Protein AF-A0A376F8P7-F1 (afdb_monomer_lite)

pLDDT: mean 80.36, std 19.81, range [36.88, 97.56]

Sequence (93 aa):
MPHWDDDGFQQINCPAFEVNGFAGRQVEGFLDVAHFAWIHTDTFADPSNQLVPAYQPQETPFGFVADYWSTVEQLSRQFTRAGAGRVPVAAPF

Foldseek 3Di:
DPPCPPPVDDDDDDDDDDDPDDPVVVVVVVPDPLCCLPPVCQAFAPVVPRDFDDWDWDDDPVGTDIDGDDPGDGHDRPPPCPDDDDDDDDDDD

Radius of gyration: 18.85 Å; chains: 1; bounding box: 45×37×40 Å

Secondary structure (DSSP, 8-state):
-TTTT-TTS----PPP---SS-HHHHHHHHH--TTHHHH-TTTT--TT---------EEETTEEE-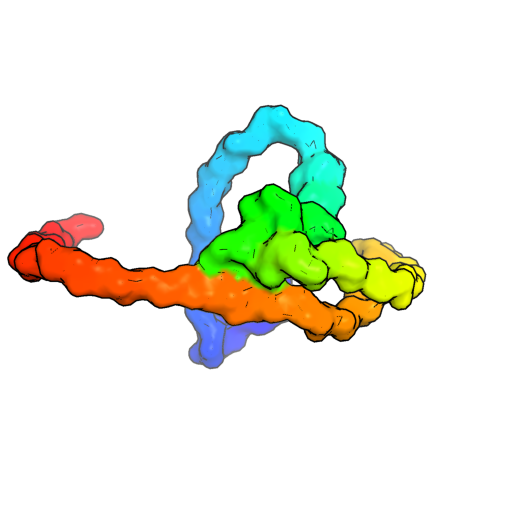-----S---------------------

Organism: Enterobacter asburiae (NCBI:txid61645)

Structure (mmCIF, N/CA/C/O backbone):
data_AF-A0A376F8P7-F1
#
_entry.id   AF-A0A376F8P7-F1
#
loop_
_atom_site.group_PDB
_atom_site.id
_atom_site.type_symbol
_atom_site.label_atom_id
_atom_site.label_alt_id
_atom_site.label_comp_id
_atom_site.label_asym_id
_atom_site.label_entity_id
_atom_site.label_seq_id
_atom_site.pdbx_PDB_ins_code
_atom_site.Cartn_x
_atom_site.Cartn_y
_atom_site.Cartn_z
_atom_site.occupancy
_atom_site.B_iso_or_equiv
_atom_site.auth_seq_id
_atom_site.auth_comp_id
_atom_site.auth_asym_id
_atom_site.auth_atom_id
_atom_site.pdbx_PDB_model_num
ATOM 1 N N . MET A 1 1 ? 7.413 -9.066 -13.748 1.00 78.06 1 MET A N 1
ATOM 2 C CA . MET A 1 1 ? 6.922 -9.398 -12.396 1.00 78.06 1 MET A CA 1
ATOM 3 C C . MET A 1 1 ? 7.746 -10.559 -11.878 1.00 78.06 1 MET A C 1
ATOM 5 O O . MET A 1 1 ? 7.963 -11.476 -12.664 1.00 78.06 1 MET A O 1
ATOM 9 N N . PRO A 1 2 ? 8.248 -10.518 -10.635 1.00 86.88 2 PRO A N 1
ATOM 10 C CA . PRO A 1 2 ? 8.902 -11.679 -10.033 1.00 86.88 2 PRO A CA 1
ATOM 11 C C . PRO A 1 2 ? 7.996 -12.917 -10.108 1.00 86.88 2 PRO A C 1
ATOM 13 O O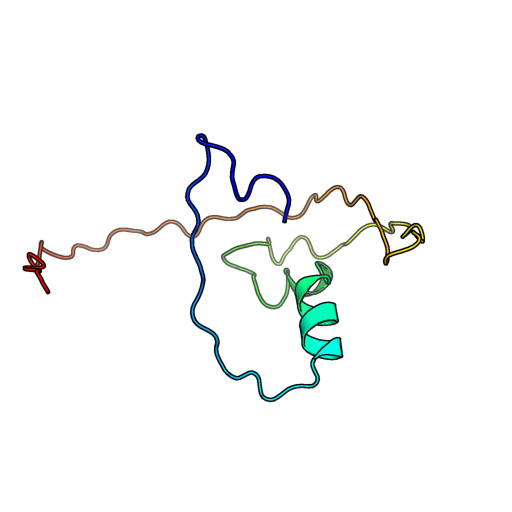 . PRO A 1 2 ? 6.779 -12.777 -9.995 1.00 86.88 2 PRO A O 1
ATOM 16 N N . HIS A 1 3 ? 8.586 -14.097 -10.307 1.00 93.06 3 HIS A N 1
ATOM 17 C CA . HIS A 1 3 ? 7.911 -15.406 -10.288 1.00 93.06 3 HIS A CA 1
ATOM 18 C C . HIS A 1 3 ? 6.826 -15.656 -11.344 1.00 93.06 3 HIS A C 1
ATOM 20 O O . HIS A 1 3 ? 6.095 -16.637 -11.243 1.00 93.06 3 HIS A O 1
ATOM 26 N N . TRP A 1 4 ? 6.697 -14.799 -12.363 1.00 93.69 4 TRP A N 1
ATOM 27 C CA . TRP A 1 4 ? 5.650 -14.959 -13.378 1.00 93.69 4 TRP A CA 1
ATOM 28 C C . TRP A 1 4 ? 5.762 -16.290 -14.135 1.00 93.69 4 TRP A C 1
ATOM 30 O O . TRP A 1 4 ? 4.757 -16.972 -14.303 1.00 93.69 4 TRP A O 1
ATOM 40 N N . ASP A 1 5 ? 6.971 -16.677 -14.541 1.00 95.19 5 ASP A N 1
ATOM 41 C CA . ASP A 1 5 ? 7.235 -17.873 -15.355 1.00 95.19 5 ASP A CA 1
ATOM 42 C C . ASP A 1 5 ? 7.679 -19.097 -14.527 1.00 95.19 5 ASP A C 1
ATOM 44 O O . ASP A 1 5 ? 8.141 -20.088 -15.087 1.00 95.19 5 ASP A O 1
ATOM 48 N N . ASP A 1 6 ? 7.563 -19.038 -13.197 1.00 96.38 6 ASP A N 1
ATOM 49 C CA . ASP A 1 6 ? 8.024 -20.103 -12.304 1.00 96.38 6 ASP A CA 1
ATOM 50 C C . ASP A 1 6 ? 6.942 -21.191 -12.145 1.00 96.38 6 ASP A C 1
ATOM 52 O O . ASP A 1 6 ? 5.817 -20.903 -11.734 1.00 96.38 6 ASP A O 1
ATOM 56 N N . ASP A 1 7 ? 7.301 -22.465 -12.355 1.00 93.00 7 ASP A N 1
ATOM 57 C CA . ASP A 1 7 ? 6.387 -23.631 -12.327 1.00 93.00 7 ASP A CA 1
ATOM 58 C C . ASP A 1 7 ? 5.611 -23.834 -10.999 1.00 93.00 7 ASP A C 1
ATOM 60 O O . ASP A 1 7 ? 4.666 -24.621 -10.932 1.00 93.00 7 ASP A O 1
ATOM 64 N N . GLY A 1 8 ? 6.000 -23.142 -9.922 1.00 95.19 8 GLY A N 1
ATOM 65 C CA . GLY A 1 8 ? 5.332 -23.177 -8.615 1.00 95.19 8 GLY A CA 1
ATOM 66 C C . GLY A 1 8 ? 4.179 -22.180 -8.447 1.00 95.19 8 GLY A C 1
ATOM 67 O O . GLY A 1 8 ? 3.544 -22.174 -7.390 1.00 95.19 8 GLY A O 1
ATOM 68 N N . PHE A 1 9 ? 3.909 -21.333 -9.444 1.00 95.62 9 PHE A N 1
ATOM 69 C CA . PHE A 1 9 ? 2.942 -20.240 -9.351 1.00 95.62 9 PHE A CA 1
ATOM 70 C C . PHE A 1 9 ? 1.874 -20.331 -10.442 1.00 95.62 9 PHE A C 1
ATOM 72 O O . PHE A 1 9 ? 2.138 -20.682 -11.589 1.00 95.62 9 PHE A O 1
ATOM 79 N N . GLN A 1 10 ? 0.636 -19.976 -10.088 1.00 95.06 10 GLN A N 1
ATOM 80 C CA . GLN A 1 10 ? -0.446 -19.837 -11.059 1.00 95.06 10 GLN A CA 1
ATOM 81 C C . GLN A 1 10 ? -0.519 -18.391 -11.555 1.00 95.06 10 GLN A C 1
ATOM 83 O O . GLN A 1 10 ? -0.749 -17.469 -10.773 1.00 95.06 10 GLN A O 1
ATOM 88 N N . GLN A 1 11 ? -0.405 -18.198 -12.868 1.00 94.50 11 GLN A N 1
ATOM 89 C CA . GLN A 1 11 ? -0.649 -16.904 -13.501 1.00 94.50 11 GLN A CA 1
ATOM 90 C C . GLN A 1 11 ? -2.155 -16.613 -13.537 1.00 94.50 11 GLN A C 1
ATOM 92 O O . GLN A 1 11 ? -2.935 -17.362 -14.129 1.00 94.50 11 GLN A O 1
ATOM 97 N N . ILE A 1 12 ? -2.571 -15.510 -12.915 1.00 93.19 12 ILE A N 1
ATOM 98 C CA . ILE A 1 12 ? -3.953 -15.021 -12.960 1.00 93.19 12 ILE A CA 1
ATOM 99 C C . ILE A 1 12 ? -3.915 -13.571 -13.423 1.00 93.19 12 ILE A C 1
ATOM 101 O O . ILE A 1 12 ? -3.394 -12.702 -12.726 1.00 93.19 12 ILE A O 1
ATOM 105 N N . ASN A 1 13 ? -4.474 -13.309 -14.603 1.00 92.88 13 ASN A N 1
ATOM 106 C CA . ASN A 1 13 ? -4.670 -11.948 -15.078 1.00 92.88 13 ASN A CA 1
ATOM 107 C C . ASN A 1 13 ? -6.058 -11.459 -14.650 1.00 92.88 13 ASN A C 1
ATOM 109 O O . ASN A 1 13 ? -7.073 -11.998 -15.097 1.00 92.88 13 ASN A O 1
ATOM 113 N N . CYS A 1 14 ? -6.104 -10.461 -13.771 1.00 93.44 14 CYS A N 1
ATOM 114 C CA . CYS A 1 14 ? -7.362 -9.856 -13.351 1.00 93.44 14 CYS A CA 1
ATOM 115 C C . CYS A 1 14 ? -7.945 -9.007 -14.493 1.00 93.44 14 CYS A C 1
ATOM 117 O O .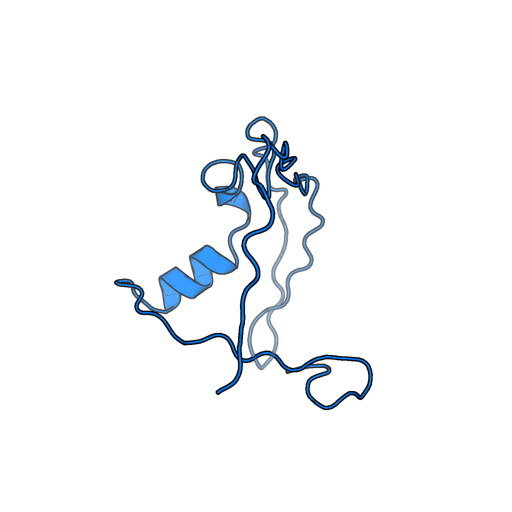 CYS A 1 14 ? -7.202 -8.255 -15.129 1.00 93.44 14 CYS A O 1
ATOM 119 N N . PRO A 1 15 ? -9.263 -9.075 -14.757 1.00 95.94 15 PRO A N 1
ATOM 120 C CA . PRO A 1 15 ? -9.883 -8.184 -15.727 1.00 95.94 15 PRO A CA 1
ATOM 121 C C . PRO A 1 15 ? -9.725 -6.726 -15.280 1.00 95.94 15 PRO A C 1
ATOM 123 O O . PRO A 1 15 ? -9.849 -6.408 -14.095 1.00 95.94 15 PRO A O 1
ATOM 126 N N . ALA A 1 16 ? -9.467 -5.839 -16.239 1.00 94.00 16 ALA A N 1
ATOM 127 C CA . ALA A 1 16 ? -9.434 -4.407 -15.978 1.00 94.00 16 ALA A CA 1
ATOM 128 C C . ALA A 1 16 ? -10.832 -3.895 -15.601 1.00 94.00 16 ALA A C 1
ATOM 130 O O . ALA A 1 16 ? -11.849 -4.397 -16.087 1.00 94.00 16 ALA A O 1
ATOM 131 N N . PHE A 1 17 ? -10.873 -2.867 -14.759 1.00 94.50 17 PHE A N 1
ATOM 132 C CA . PHE A 1 17 ? -12.090 -2.143 -14.425 1.00 94.50 17 PHE A CA 1
ATOM 133 C C . PHE A 1 17 ? -11.795 -0.648 -14.339 1.00 94.50 17 PHE A C 1
ATOM 135 O O . PHE A 1 17 ? -10.668 -0.235 -14.064 1.00 94.50 17 PHE A O 1
ATOM 142 N N . GLU A 1 18 ? -12.821 0.155 -14.594 1.00 95.69 18 GLU A N 1
ATOM 143 C CA . GLU A 1 18 ? -12.708 1.608 -14.584 1.00 95.69 18 GLU A CA 1
ATOM 144 C C . GLU A 1 18 ? -12.740 2.143 -13.153 1.00 95.69 18 GLU A C 1
ATOM 146 O O . GLU A 1 18 ? -13.636 1.827 -12.365 1.00 95.69 18 GLU A O 1
ATOM 151 N N . VAL A 1 19 ? -11.786 3.017 -12.846 1.00 94.38 19 VAL A N 1
ATOM 152 C CA . VAL A 1 19 ? -11.784 3.832 -11.635 1.00 94.38 19 VAL A CA 1
ATOM 153 C C . VAL A 1 19 ? -11.875 5.278 -12.082 1.00 94.38 19 VAL A C 1
ATOM 155 O O . VAL A 1 19 ? -10.994 5.772 -12.781 1.00 94.38 19 VAL A O 1
ATOM 158 N N . ASN A 1 20 ? -12.936 5.973 -11.672 1.00 96.44 20 ASN A N 1
ATOM 159 C CA . ASN A 1 20 ? -13.108 7.393 -11.972 1.00 96.44 20 ASN A CA 1
ATOM 160 C C . ASN A 1 20 ? -12.188 8.251 -11.083 1.00 96.44 20 ASN A C 1
ATOM 162 O O . ASN A 1 20 ? -12.639 8.967 -10.189 1.00 96.44 20 ASN A O 1
ATOM 166 N N . GLY A 1 21 ? -10.882 8.116 -11.291 1.00 93.06 21 GLY A N 1
ATOM 167 C CA . GLY A 1 21 ? -9.838 8.735 -10.496 1.00 93.06 21 GLY A CA 1
ATOM 168 C C . GLY A 1 21 ? -8.526 8.816 -11.265 1.00 93.06 21 GLY A C 1
ATOM 169 O O . GLY A 1 21 ? -8.266 8.066 -12.201 1.00 93.06 21 GLY A O 1
ATOM 170 N N . PHE A 1 22 ? -7.681 9.764 -10.870 1.00 95.56 22 PHE A N 1
ATOM 171 C CA . PHE A 1 22 ? -6.345 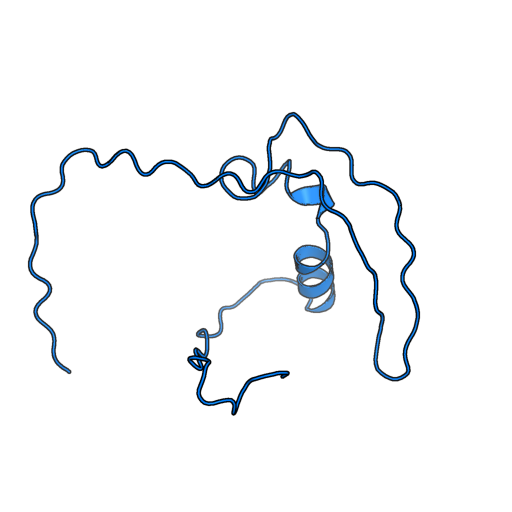9.897 -11.438 1.00 95.56 22 PHE A CA 1
ATOM 172 C C . PHE A 1 22 ? -5.485 8.674 -11.087 1.00 95.56 22 PHE A C 1
ATOM 174 O O . PHE A 1 22 ? -5.479 8.241 -9.936 1.00 95.56 22 PHE A O 1
ATOM 181 N N . ALA A 1 23 ? -4.699 8.171 -12.043 1.00 95.56 23 ALA A N 1
ATOM 182 C CA . ALA A 1 23 ? -3.837 7.004 -11.842 1.00 95.56 23 ALA A CA 1
ATOM 183 C C . ALA A 1 23 ? -2.913 7.141 -10.615 1.00 95.56 23 ALA A C 1
ATOM 185 O O . ALA A 1 23 ? -2.762 6.189 -9.855 1.00 95.56 23 ALA A O 1
ATOM 186 N N . GLY A 1 24 ? -2.366 8.337 -10.357 1.00 95.75 24 GLY A N 1
ATOM 187 C CA . GLY A 1 24 ? -1.553 8.580 -9.160 1.00 95.75 24 GLY A CA 1
ATOM 188 C C . GLY A 1 24 ? -2.326 8.382 -7.853 1.00 95.75 24 GLY A C 1
ATOM 189 O O . GLY A 1 24 ? -1.789 7.802 -6.920 1.00 95.75 24 GLY A O 1
ATOM 190 N N . ARG A 1 25 ? -3.618 8.743 -7.807 1.00 95.62 25 ARG A N 1
ATOM 191 C CA . ARG A 1 25 ? -4.473 8.490 -6.632 1.00 95.62 25 ARG A CA 1
ATOM 192 C C . ARG A 1 25 ? -4.757 7.006 -6.429 1.00 95.62 25 ARG A C 1
ATOM 194 O O . ARG A 1 25 ? -4.866 6.570 -5.291 1.00 95.62 25 ARG A O 1
ATOM 201 N N . GLN A 1 26 ? -4.853 6.233 -7.510 1.00 95.38 26 GLN A N 1
ATOM 202 C CA . GLN A 1 26 ? -5.001 4.781 -7.410 1.00 95.38 26 GLN A CA 1
ATOM 203 C C . GLN A 1 26 ? -3.728 4.120 -6.867 1.00 95.38 26 GLN A C 1
ATOM 205 O O . GLN A 1 26 ? -3.822 3.186 -6.075 1.00 95.38 26 GLN A O 1
ATOM 210 N N . VAL A 1 27 ? -2.549 4.610 -7.265 1.00 94.75 27 VAL A N 1
ATOM 211 C CA . VAL A 1 27 ? -1.264 4.144 -6.723 1.00 94.75 27 VAL A CA 1
ATOM 212 C C . VAL A 1 27 ? -1.131 4.526 -5.248 1.00 94.75 27 VAL A C 1
ATOM 214 O O . VAL A 1 27 ? -0.841 3.661 -4.430 1.00 94.75 27 VAL A O 1
ATOM 217 N N . GLU A 1 28 ? -1.407 5.784 -4.893 1.00 94.81 28 GLU A N 1
ATOM 218 C CA . GLU A 1 28 ? -1.401 6.256 -3.500 1.00 94.81 28 GLU A CA 1
ATOM 219 C C . GLU A 1 28 ? -2.349 5.429 -2.624 1.00 94.81 28 GLU A C 1
ATOM 221 O O . GLU A 1 28 ? -1.927 4.903 -1.602 1.00 94.81 28 GLU A O 1
ATOM 226 N N . GLY A 1 29 ? -3.601 5.243 -3.053 1.00 93.62 29 GLY A N 1
ATOM 227 C CA . GLY A 1 29 ? -4.592 4.476 -2.297 1.00 93.62 29 GLY A CA 1
ATOM 228 C C . GLY A 1 29 ? -4.312 2.974 -2.227 1.00 93.62 29 GLY A C 1
ATOM 229 O O . GLY A 1 29 ? -4.858 2.304 -1.365 1.00 93.62 29 GLY A O 1
ATOM 230 N N . PHE A 1 30 ? -3.484 2.417 -3.115 1.00 93.12 30 PHE A N 1
ATOM 231 C CA . PHE A 1 30 ? -3.054 1.019 -3.005 1.00 93.12 30 PHE A CA 1
ATOM 232 C C . PHE A 1 30 ? -1.885 0.854 -2.025 1.00 93.12 30 PHE A C 1
ATOM 234 O O . PHE A 1 30 ? -1.798 -0.159 -1.337 1.00 93.12 30 PHE A O 1
ATOM 241 N N . LEU A 1 31 ? -0.977 1.834 -1.982 1.00 92.31 31 LEU A N 1
ATOM 242 C CA . LEU A 1 31 ? 0.218 1.804 -1.136 1.00 92.31 31 LEU A CA 1
ATOM 243 C C . LEU A 1 31 ? -0.032 2.328 0.288 1.00 92.31 31 LEU A C 1
ATOM 245 O O . LEU A 1 31 ? 0.774 2.055 1.176 1.00 92.31 31 LEU A O 1
ATOM 249 N N . ASP A 1 32 ? -1.111 3.082 0.511 1.00 91.81 32 ASP A N 1
ATOM 250 C CA . ASP A 1 32 ? -1.484 3.592 1.828 1.00 91.81 32 ASP A CA 1
ATOM 251 C C . ASP A 1 32 ? -2.088 2.481 2.699 1.00 91.81 32 ASP A C 1
ATOM 253 O O . ASP A 1 32 ? -3.116 1.896 2.380 1.00 91.81 32 ASP A O 1
ATOM 257 N N . VAL A 1 33 ? -1.450 2.180 3.827 1.00 89.62 33 VAL A N 1
ATOM 258 C CA . VAL A 1 33 ? -2.002 1.251 4.827 1.00 89.62 33 VAL A CA 1
ATOM 259 C C . VAL A 1 33 ? -2.790 1.978 5.919 1.00 89.62 33 VAL A C 1
ATOM 261 O O . VAL A 1 33 ? -3.548 1.348 6.655 1.00 89.62 33 VAL A O 1
ATOM 264 N N . ALA A 1 34 ? -2.668 3.307 6.027 1.00 90.31 34 ALA A N 1
ATOM 265 C CA . ALA A 1 34 ? -3.335 4.087 7.067 1.00 90.31 34 ALA A CA 1
ATOM 266 C C . ALA A 1 34 ? -4.856 4.108 6.899 1.00 90.31 34 ALA A C 1
ATOM 268 O O . ALA A 1 34 ? -5.583 4.201 7.891 1.00 90.31 34 ALA A O 1
ATOM 269 N N . HIS A 1 35 ? -5.369 3.958 5.672 1.00 93.00 35 HIS A N 1
ATOM 270 C CA . HIS A 1 35 ? -6.812 3.880 5.450 1.00 93.00 35 HIS A CA 1
ATOM 271 C C . HIS A 1 35 ? -7.426 2.534 5.866 1.00 93.00 35 HIS A C 1
ATOM 273 O O . HIS A 1 35 ? -8.655 2.424 5.888 1.00 93.00 35 HIS A O 1
ATOM 279 N N . PHE A 1 36 ? -6.631 1.508 6.207 1.00 91.06 36 PHE A N 1
ATOM 280 C CA . PHE A 1 36 ? -7.159 0.162 6.462 1.00 91.06 36 PHE A CA 1
ATOM 281 C C . PHE A 1 36 ? -8.157 0.143 7.623 1.00 91.06 36 PHE A C 1
ATOM 283 O O . PHE A 1 36 ? -9.260 -0.381 7.465 1.00 91.06 36 PHE A O 1
ATOM 290 N N . ALA A 1 37 ? -7.830 0.786 8.746 1.00 89.00 37 ALA A N 1
ATOM 291 C CA . ALA A 1 37 ? -8.699 0.855 9.926 1.00 89.00 37 ALA A CA 1
ATOM 292 C C . ALA A 1 37 ? -9.984 1.688 9.717 1.00 89.00 37 ALA A C 1
ATOM 294 O O . ALA A 1 37 ? -10.820 1.757 10.615 1.00 89.00 37 ALA A O 1
ATOM 295 N N . TRP A 1 38 ? -10.162 2.304 8.542 1.00 90.62 38 TRP A N 1
ATOM 296 C CA . TRP A 1 38 ? -11.315 3.146 8.203 1.00 90.62 38 TRP A CA 1
ATOM 297 C C . TRP A 1 38 ? -12.159 2.580 7.058 1.00 90.62 38 TRP A C 1
ATOM 299 O O . TRP A 1 38 ? -13.382 2.689 7.085 1.00 90.62 38 TRP A O 1
ATOM 309 N N . ILE A 1 39 ? -11.519 1.977 6.052 1.00 93.06 39 ILE A N 1
ATOM 310 C CA . ILE A 1 39 ? -12.181 1.462 4.841 1.00 93.06 39 ILE A CA 1
ATOM 311 C C . ILE A 1 39 ? -12.253 -0.073 4.834 1.00 93.06 39 ILE A C 1
ATOM 313 O O . ILE A 1 39 ? -13.176 -0.643 4.257 1.00 93.06 39 ILE A O 1
ATOM 317 N N . HIS A 1 40 ? -11.305 -0.757 5.485 1.00 89.75 40 HIS A N 1
ATOM 318 C CA . HIS A 1 40 ? -11.133 -2.215 5.438 1.00 89.75 40 HIS A CA 1
ATOM 319 C C . HIS A 1 40 ? -11.383 -2.916 6.789 1.00 89.75 40 HIS A C 1
ATOM 321 O O . HIS A 1 40 ? -10.844 -4.001 7.025 1.00 89.75 40 HIS A O 1
ATOM 327 N N . THR A 1 41 ? -12.240 -2.346 7.643 1.00 82.19 41 THR A N 1
ATOM 328 C CA . THR A 1 41 ? -12.462 -2.732 9.058 1.00 82.19 41 THR A CA 1
ATOM 329 C C . THR A 1 41 ? -12.909 -4.174 9.314 1.00 82.19 41 THR A C 1
ATOM 331 O O . THR A 1 41 ? -12.862 -4.637 10.444 1.00 82.19 41 THR A O 1
ATOM 334 N N . ASP A 1 42 ? -13.357 -4.894 8.286 1.00 77.50 42 ASP A N 1
ATOM 335 C CA . ASP A 1 42 ? -13.790 -6.292 8.411 1.00 77.50 42 ASP A CA 1
ATOM 336 C C . ASP A 1 42 ? -12.989 -7.249 7.512 1.00 77.50 42 ASP A C 1
ATOM 338 O O . ASP A 1 42 ? -13.451 -8.345 7.188 1.00 77.50 42 ASP A O 1
ATOM 342 N N . THR A 1 43 ? -11.839 -6.804 7.006 1.00 81.19 43 THR A N 1
ATOM 343 C CA . THR A 1 43 ? -11.030 -7.578 6.047 1.00 81.19 43 THR A CA 1
ATOM 344 C C . THR A 1 43 ? -9.541 -7.506 6.349 1.00 81.19 43 THR A C 1
ATOM 346 O O . THR A 1 43 ? -8.877 -8.534 6.431 1.00 81.19 43 THR A O 1
ATOM 349 N N . PHE A 1 44 ? -9.005 -6.299 6.518 1.00 76.31 44 PHE A N 1
ATOM 350 C CA . PHE A 1 44 ? -7.561 -6.081 6.609 1.00 76.31 44 PHE A CA 1
ATOM 351 C C . PHE A 1 44 ? -7.142 -5.264 7.828 1.00 76.31 44 PHE A C 1
ATOM 353 O O . PHE A 1 44 ? -5.957 -4.981 7.953 1.00 76.31 44 PHE A O 1
ATOM 360 N N . ALA A 1 45 ? -8.072 -4.857 8.697 1.00 80.88 45 ALA A 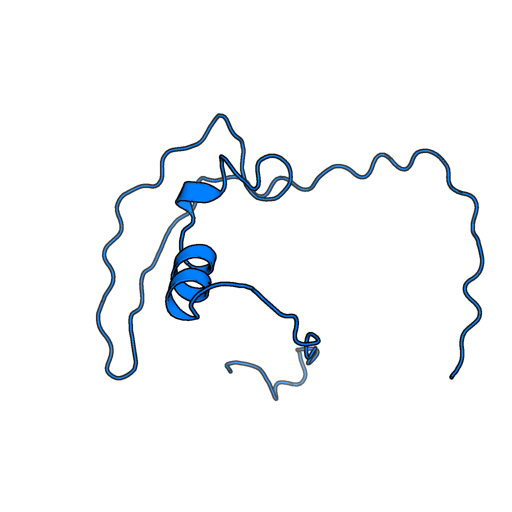N 1
ATOM 361 C CA . ALA A 1 45 ? -7.726 -4.124 9.907 1.00 80.88 45 ALA A CA 1
ATOM 362 C C . ALA A 1 45 ? -8.754 -4.255 11.018 1.00 80.88 45 ALA A C 1
ATOM 364 O O . ALA A 1 45 ? -9.953 -4.304 10.761 1.00 80.88 45 ALA A O 1
ATOM 365 N N . ASP A 1 46 ? -8.253 -4.189 12.248 1.00 84.31 46 ASP A N 1
ATOM 366 C CA . ASP A 1 46 ? -9.037 -3.833 13.422 1.00 84.31 46 ASP A CA 1
ATOM 367 C C . ASP A 1 46 ? -9.239 -2.302 13.448 1.00 84.31 46 ASP A C 1
ATOM 369 O O . ASP A 1 46 ? -8.248 -1.564 13.503 1.00 84.31 46 ASP A O 1
ATOM 373 N N . PRO A 1 47 ? -10.485 -1.786 13.444 1.00 87.00 47 PRO A N 1
ATOM 374 C CA . PRO A 1 47 ? -10.749 -0.351 13.563 1.00 87.00 47 PRO A CA 1
ATOM 375 C C . PRO A 1 47 ? -10.226 0.271 14.866 1.00 87.00 47 PRO A C 1
ATOM 377 O O . PRO A 1 47 ? -10.118 1.494 14.949 1.00 87.00 47 PRO A O 1
ATOM 380 N N . SER A 1 48 ? -9.908 -0.527 15.890 1.00 88.00 48 SER A N 1
ATOM 381 C CA . SER A 1 48 ? -9.297 -0.059 17.137 1.00 88.00 48 SER A CA 1
ATOM 382 C C . SER A 1 48 ? -7.774 0.143 17.038 1.00 88.00 48 SER A C 1
ATOM 384 O O . SER A 1 48 ? -7.197 0.862 17.856 1.00 88.00 48 SER A O 1
ATOM 386 N N . ASN A 1 49 ? -7.130 -0.402 15.998 1.00 86.81 49 ASN A N 1
ATOM 387 C CA . ASN A 1 49 ? -5.691 -0.306 15.748 1.00 86.81 49 ASN A CA 1
ATOM 388 C C . ASN A 1 49 ? -5.387 0.543 14.499 1.00 86.81 49 ASN A C 1
ATOM 390 O O . ASN A 1 49 ? -5.147 0.035 13.406 1.00 86.81 49 ASN A O 1
ATOM 394 N N . GLN A 1 50 ? -5.406 1.865 14.671 1.00 89.12 50 GLN A N 1
ATOM 395 C CA . GLN A 1 50 ? -5.303 2.839 13.572 1.00 89.12 50 GLN A CA 1
ATOM 396 C C . GLN A 1 50 ? -3.877 3.361 13.338 1.00 89.12 50 GLN A C 1
ATOM 398 O O . GLN A 1 50 ? -3.630 4.082 12.371 1.00 89.12 50 GLN A O 1
ATOM 403 N N . LEU A 1 51 ? -2.947 3.079 14.254 1.00 88.81 51 LEU A N 1
ATOM 404 C CA . LEU A 1 51 ? -1.621 3.684 14.227 1.00 88.81 51 LEU A CA 1
ATOM 405 C C . LEU A 1 51 ? -0.726 2.969 13.215 1.00 88.81 51 LEU A C 1
ATOM 407 O O . LEU A 1 51 ? -0.371 1.808 13.395 1.00 88.81 51 LEU A O 1
ATOM 411 N N . VAL A 1 52 ? -0.273 3.713 12.210 1.00 88.50 52 VAL A N 1
ATOM 412 C CA . VAL A 1 52 ? 0.797 3.287 11.305 1.00 88.50 52 VAL A CA 1
ATOM 413 C C . VAL A 1 52 ? 2.117 3.890 11.796 1.00 88.50 52 VAL A C 1
ATOM 415 O O . VAL A 1 52 ? 2.248 5.117 11.819 1.00 88.50 52 VAL A O 1
ATOM 418 N N . PRO A 1 53 ? 3.101 3.073 12.220 1.00 88.81 53 PRO A N 1
ATOM 419 C CA . PRO A 1 53 ? 4.427 3.568 12.572 1.00 88.81 53 PRO A CA 1
ATOM 420 C C . PRO A 1 53 ? 5.113 4.264 11.395 1.00 88.81 53 PRO A C 1
ATOM 422 O O . PRO A 1 53 ? 4.906 3.907 10.237 1.00 88.81 53 PRO A O 1
ATOM 425 N N . ALA A 1 54 ? 5.984 5.224 11.699 1.00 89.94 54 ALA A N 1
ATOM 426 C CA . ALA A 1 54 ? 6.810 5.850 10.677 1.00 89.94 54 ALA A CA 1
ATOM 427 C C . ALA A 1 54 ? 7.760 4.821 10.042 1.00 89.94 54 ALA A C 1
ATOM 429 O O . ALA A 1 54 ? 8.413 4.044 10.740 1.00 89.94 54 ALA A O 1
ATOM 430 N N . TYR A 1 55 ? 7.867 4.868 8.720 1.00 90.69 55 TYR A N 1
ATOM 431 C CA . TYR A 1 55 ? 8.834 4.126 7.918 1.00 90.69 55 TYR A CA 1
ATOM 432 C C . TYR A 1 55 ? 9.492 5.089 6.928 1.00 90.69 55 TYR A C 1
ATOM 434 O O . TYR A 1 55 ? 8.974 6.178 6.667 1.00 90.69 55 TYR A O 1
ATOM 442 N N . GLN A 1 56 ? 10.649 4.709 6.392 1.00 92.94 56 GLN A N 1
ATOM 443 C CA . GLN A 1 56 ? 11.421 5.573 5.506 1.00 92.94 56 GLN A CA 1
ATOM 444 C C . GLN A 1 56 ? 11.583 4.920 4.131 1.00 92.94 56 GLN A C 1
ATOM 446 O O . GLN A 1 56 ? 12.308 3.931 4.016 1.00 92.94 56 GLN A O 1
ATOM 451 N N . PRO A 1 57 ? 10.927 5.458 3.088 1.00 94.44 57 PRO A N 1
ATOM 452 C CA . PRO A 1 57 ? 11.157 5.017 1.723 1.00 94.44 57 PRO A CA 1
ATOM 453 C C . PRO A 1 57 ? 12.599 5.282 1.289 1.00 94.44 57 PRO A C 1
ATOM 455 O O . PRO A 1 57 ? 13.185 6.317 1.613 1.00 94.44 57 PRO A O 1
ATOM 458 N N . GLN A 1 58 ? 13.148 4.353 0.520 1.00 97.25 58 GLN A N 1
ATOM 459 C CA . GLN A 1 58 ? 14.449 4.447 -0.121 1.00 97.25 58 GLN A CA 1
ATOM 460 C C . GLN A 1 58 ? 14.254 4.563 -1.628 1.00 97.25 58 GLN A C 1
ATOM 462 O O . GLN A 1 58 ? 13.567 3.743 -2.237 1.00 97.25 58 GLN A O 1
ATOM 467 N N . GLU A 1 59 ? 14.861 5.582 -2.229 1.00 97.25 59 GLU A N 1
ATOM 468 C CA . GLU A 1 59 ? 14.898 5.732 -3.681 1.00 97.25 59 GLU A CA 1
ATOM 469 C C . GLU A 1 59 ? 15.718 4.619 -4.335 1.00 97.25 59 GLU A C 1
ATOM 471 O O . GLU A 1 59 ? 16.750 4.175 -3.834 1.00 97.25 59 GLU A O 1
ATOM 476 N N . THR A 1 60 ? 15.264 4.200 -5.507 1.00 96.38 60 THR A N 1
ATOM 477 C CA . THR A 1 60 ? 15.930 3.246 -6.389 1.00 96.38 60 THR A CA 1
ATOM 478 C C . THR A 1 60 ? 15.896 3.801 -7.817 1.00 96.38 60 THR A C 1
ATOM 480 O O . THR A 1 60 ? 15.067 4.664 -8.118 1.00 96.38 60 THR A O 1
ATOM 483 N N . PRO A 1 61 ? 16.720 3.294 -8.752 1.00 97.56 61 PRO A N 1
ATOM 484 C CA . PRO A 1 61 ? 16.704 3.760 -10.143 1.00 97.56 61 PRO A CA 1
ATOM 485 C C . PRO A 1 61 ? 15.355 3.614 -10.869 1.00 97.56 61 PRO A C 1
ATOM 487 O O . PRO A 1 61 ? 15.177 4.180 -11.943 1.00 97.56 61 PRO A O 1
ATOM 490 N N . PHE A 1 62 ? 14.426 2.833 -10.316 1.00 91.75 62 PHE A N 1
ATOM 491 C CA . PHE A 1 62 ? 13.139 2.499 -10.925 1.00 91.75 62 PHE A CA 1
ATOM 492 C C . PHE A 1 62 ? 11.937 2.792 -10.009 1.00 91.75 62 PHE A C 1
ATOM 494 O O . PHE A 1 62 ? 10.827 2.360 -10.311 1.00 91.75 62 PHE A O 1
ATOM 501 N N . GLY A 1 63 ? 12.126 3.525 -8.906 1.00 92.69 63 GLY A N 1
ATOM 502 C CA . GLY A 1 63 ? 11.048 3.861 -7.972 1.00 92.69 63 GLY A CA 1
ATOM 503 C C . GLY A 1 63 ? 11.522 3.899 -6.525 1.00 92.69 63 GLY A C 1
ATOM 504 O O . GLY A 1 63 ? 12.612 4.387 -6.246 1.00 92.69 63 GLY A O 1
ATOM 505 N N . PHE A 1 64 ? 10.730 3.347 -5.608 1.00 93.81 64 PHE A N 1
ATOM 506 C CA . PHE A 1 64 ? 11.029 3.340 -4.176 1.00 93.81 64 PHE A CA 1
ATOM 507 C C . PHE A 1 64 ? 10.848 1.945 -3.581 1.00 93.81 64 PHE A C 1
ATOM 509 O O . PHE A 1 64 ? 10.004 1.176 -4.039 1.00 93.81 64 PHE A O 1
ATOM 516 N N . VAL A 1 65 ? 11.604 1.651 -2.529 1.00 94.31 65 VAL A N 1
ATOM 517 C CA . VAL A 1 65 ? 11.389 0.501 -1.645 1.00 94.31 65 VAL A CA 1
ATOM 518 C C . VAL A 1 65 ? 11.175 1.023 -0.233 1.00 94.31 65 VAL A C 1
ATOM 520 O O . VAL A 1 65 ? 11.893 1.907 0.223 1.00 94.31 65 VAL A O 1
ATOM 523 N N . ALA A 1 66 ? 10.179 0.490 0.460 1.00 92.81 66 ALA A N 1
ATOM 524 C CA . ALA A 1 66 ? 9.941 0.766 1.865 1.00 92.81 66 ALA A CA 1
ATOM 525 C C . ALA A 1 66 ? 9.563 -0.544 2.542 1.00 92.81 66 ALA A C 1
ATOM 527 O O . ALA A 1 66 ? 8.628 -1.213 2.103 1.00 92.81 66 ALA A O 1
ATOM 528 N N . ASP A 1 67 ? 10.271 -0.882 3.611 1.00 89.25 67 ASP A N 1
ATOM 529 C CA . ASP A 1 67 ? 9.880 -2.002 4.444 1.00 89.25 67 ASP A CA 1
ATOM 530 C C . ASP A 1 67 ? 8.950 -1.498 5.553 1.00 89.25 67 ASP A C 1
ATOM 532 O O . ASP A 1 67 ? 9.260 -0.548 6.280 1.00 89.25 67 ASP A O 1
ATOM 536 N N . TYR A 1 68 ? 7.791 -2.138 5.670 1.00 84.81 68 TYR A N 1
ATOM 537 C CA . TYR A 1 68 ? 6.774 -1.822 6.662 1.00 84.81 68 TYR A CA 1
ATOM 538 C C . TYR A 1 68 ? 6.414 -3.084 7.446 1.00 84.81 68 TYR A C 1
ATOM 540 O O . TYR A 1 68 ? 5.984 -4.088 6.877 1.00 84.81 68 TYR A O 1
ATOM 548 N N . TRP A 1 69 ? 6.569 -3.023 8.769 1.00 81.44 69 TRP A N 1
ATOM 549 C CA . TRP A 1 69 ? 6.171 -4.092 9.678 1.00 81.44 69 TRP A CA 1
ATOM 550 C C . TRP A 1 69 ? 4.786 -3.770 10.214 1.00 81.44 69 TRP A C 1
ATOM 552 O O . TRP A 1 69 ? 4.626 -2.923 11.093 1.00 81.44 69 TRP A O 1
ATOM 562 N N . SER A 1 70 ? 3.786 -4.448 9.657 1.00 74.06 70 SER A N 1
ATOM 563 C CA . SER A 1 70 ? 2.399 -4.265 10.063 1.00 74.06 70 SER A CA 1
ATOM 564 C C . SER A 1 70 ? 2.129 -4.903 11.422 1.00 74.06 70 SER A C 1
ATOM 566 O O . SER A 1 70 ? 2.397 -6.087 11.627 1.00 74.06 70 SER A O 1
ATOM 568 N N .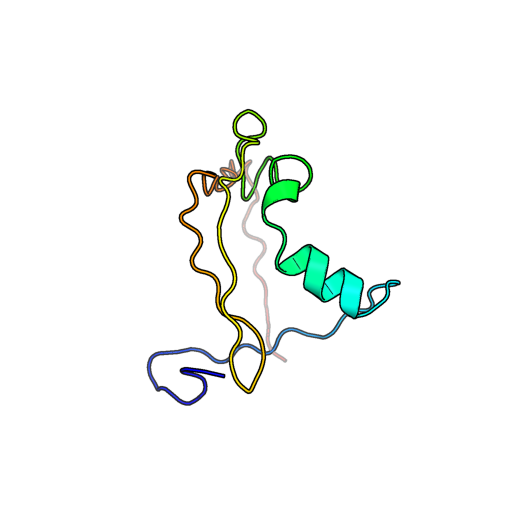 THR A 1 71 ? 1.531 -4.132 12.327 1.00 71.25 71 THR A N 1
ATOM 569 C CA . THR A 1 71 ? 0.789 -4.654 13.487 1.00 71.25 71 THR A CA 1
ATOM 570 C C . THR A 1 71 ? -0.717 -4.699 13.222 1.00 71.25 71 THR A C 1
ATOM 572 O O . THR A 1 71 ? -1.478 -5.142 14.079 1.00 71.25 71 THR A O 1
ATOM 575 N N . VAL A 1 72 ? -1.158 -4.223 12.053 1.00 65.06 72 VAL A N 1
ATOM 576 C CA . VAL A 1 72 ? -2.555 -4.237 11.624 1.00 65.06 72 VAL A CA 1
ATOM 577 C C . VAL A 1 72 ? -2.935 -5.680 11.288 1.00 65.06 72 VAL A C 1
ATOM 579 O O . VAL A 1 72 ? -2.277 -6.329 10.471 1.00 65.06 72 VAL A O 1
ATOM 582 N N . GLU A 1 73 ? -3.955 -6.199 11.970 1.00 62.38 73 GLU A N 1
ATOM 583 C CA . GLU A 1 73 ? -4.356 -7.604 11.885 1.00 62.38 73 GLU A CA 1
ATOM 584 C C . GLU A 1 73 ? -4.975 -7.964 10.528 1.00 62.38 73 GLU A C 1
ATOM 586 O O . GLU A 1 73 ? -5.808 -7.235 9.990 1.00 62.38 73 GLU A O 1
ATOM 591 N N . GLN A 1 74 ? -4.657 -9.156 10.015 1.00 57.97 74 GLN A N 1
ATOM 592 C CA . GLN A 1 74 ? -5.373 -9.744 8.885 1.00 57.97 74 GLN A CA 1
ATOM 593 C C . GLN A 1 74 ? -6.637 -10.457 9.386 1.00 57.97 74 GLN A C 1
ATOM 595 O O . GLN A 1 74 ? -6.640 -11.663 9.641 1.00 57.97 74 GLN A O 1
ATOM 600 N N . LEU A 1 75 ? -7.724 -9.704 9.550 1.00 57.16 75 LEU A N 1
ATOM 601 C CA . LEU A 1 75 ? -9.011 -10.242 9.990 1.00 57.16 75 LEU A CA 1
ATOM 602 C C . LEU A 1 75 ? -9.765 -10.891 8.821 1.00 57.16 75 LEU A C 1
ATOM 604 O O . LEU A 1 75 ? -10.452 -10.230 8.048 1.00 57.16 75 LEU A O 1
ATOM 608 N N . SER A 1 76 ? -9.722 -12.220 8.709 1.00 51.56 76 SER A N 1
ATOM 609 C CA . SER A 1 76 ? -10.661 -12.914 7.824 1.00 51.56 76 SER A CA 1
ATOM 610 C C . SER A 1 76 ? -12.077 -12.803 8.398 1.00 51.56 76 SER A C 1
ATOM 612 O O . SER A 1 76 ? -12.339 -13.345 9.477 1.00 51.56 76 SER A O 1
ATOM 614 N N . ARG A 1 77 ? -13.015 -12.173 7.677 1.00 51.06 77 ARG A N 1
ATOM 615 C CA . ARG A 1 77 ? -14.452 -12.306 7.972 1.00 51.06 77 ARG A CA 1
ATOM 616 C C . ARG A 1 77 ? -14.772 -13.798 8.091 1.00 51.06 77 ARG A C 1
ATOM 618 O O . ARG A 1 77 ? -14.643 -14.535 7.112 1.00 51.06 77 ARG A O 1
ATOM 625 N N . GLN A 1 78 ? -15.187 -14.255 9.276 1.00 48.66 78 GLN A N 1
ATOM 626 C CA . GLN A 1 78 ? -15.782 -15.581 9.398 1.00 48.66 78 GLN A CA 1
ATOM 627 C C . GLN A 1 78 ? -17.005 -15.602 8.482 1.00 48.66 78 GLN A C 1
ATOM 629 O O . GLN A 1 78 ? -18.016 -14.957 8.757 1.00 48.66 78 GLN A O 1
ATOM 634 N N . PHE A 1 79 ? -16.927 -16.344 7.380 1.00 45.28 79 PHE A N 1
ATOM 635 C CA . PHE A 1 79 ? -18.124 -16.763 6.672 1.00 45.28 79 PHE A CA 1
ATOM 636 C C . PHE A 1 79 ? -18.879 -17.712 7.609 1.00 45.28 79 PHE A C 1
ATOM 638 O O . PHE A 1 79 ? -18.673 -18.926 7.583 1.00 45.28 79 PHE A O 1
ATOM 645 N N . THR A 1 80 ? -19.759 -17.184 8.463 1.00 41.00 80 THR A N 1
ATOM 646 C CA . THR A 1 80 ? -20.807 -18.015 9.051 1.00 41.00 80 THR A CA 1
ATOM 647 C C . THR A 1 80 ? -21.652 -18.493 7.883 1.00 41.00 80 THR A C 1
ATOM 649 O O . THR A 1 80 ? -22.411 -17.732 7.285 1.00 41.00 80 THR A O 1
ATOM 652 N N . ARG A 1 81 ? -21.473 -19.759 7.507 1.00 40.78 81 ARG A N 1
ATOM 653 C CA . ARG A 1 81 ? -22.270 -20.427 6.484 1.00 40.78 81 ARG A CA 1
ATOM 654 C C . ARG A 1 81 ? -23.693 -20.599 7.021 1.00 40.78 81 ARG A C 1
ATOM 656 O O . ARG A 1 81 ? -24.067 -21.682 7.457 1.00 40.78 81 ARG A O 1
ATOM 663 N N . ALA A 1 82 ? -24.484 -19.528 7.011 1.00 40.72 82 ALA A N 1
ATOM 664 C CA . ALA A 1 82 ? -25.931 -19.650 7.076 1.00 40.72 82 ALA A CA 1
ATOM 665 C C . ALA A 1 82 ? -26.354 -20.482 5.856 1.00 40.72 82 ALA A C 1
ATOM 667 O O . ALA A 1 82 ? -25.925 -20.215 4.733 1.00 40.72 82 ALA A O 1
ATOM 668 N N . GLY A 1 83 ? -27.071 -21.574 6.116 1.00 48.22 83 GLY A N 1
ATOM 669 C CA . GLY A 1 83 ? -27.265 -22.681 5.188 1.00 48.22 83 GLY A CA 1
ATOM 670 C C . GLY A 1 83 ? -27.689 -22.248 3.786 1.00 48.22 83 GLY A C 1
ATOM 671 O O . GLY A 1 83 ? -28.767 -21.703 3.590 1.00 48.22 83 GLY A O 1
ATOM 672 N N . ALA A 1 84 ? -26.855 -22.564 2.801 1.00 42.84 84 ALA A N 1
ATOM 673 C CA . ALA A 1 84 ? -27.213 -22.508 1.395 1.00 42.84 84 ALA A CA 1
ATOM 674 C C . ALA A 1 84 ? -27.011 -23.908 0.814 1.00 42.84 84 ALA A C 1
ATOM 676 O O . ALA A 1 84 ? -25.893 -24.439 0.787 1.00 42.84 84 ALA A O 1
ATOM 677 N N . GLY A 1 85 ? -28.128 -24.525 0.426 1.00 38.50 85 GLY A N 1
ATOM 678 C CA . GLY A 1 85 ? -28.153 -25.782 -0.305 1.00 38.50 85 GLY A CA 1
ATOM 679 C C . GLY A 1 85 ? -27.294 -25.691 -1.564 1.00 38.50 85 GLY A C 1
ATOM 680 O O . GLY A 1 85 ? -27.196 -24.644 -2.201 1.00 38.50 85 GLY A O 1
ATOM 681 N N . ARG A 1 86 ? -26.641 -26.805 -1.899 1.00 36.88 86 ARG A N 1
ATOM 682 C CA . ARG A 1 86 ? -25.872 -26.974 -3.134 1.00 36.88 86 ARG A CA 1
ATOM 683 C C . ARG A 1 86 ? -26.768 -26.667 -4.336 1.00 36.88 86 ARG A C 1
ATOM 685 O O . ARG A 1 86 ? -27.646 -27.461 -4.655 1.00 36.88 86 ARG A O 1
ATOM 692 N N . VAL A 1 87 ? -26.496 -25.568 -5.030 1.00 43.22 87 VAL A N 1
ATOM 693 C CA . VAL A 1 87 ? -26.871 -25.430 -6.439 1.00 43.22 87 VAL A CA 1
ATOM 694 C C . VAL A 1 87 ? -25.685 -25.964 -7.248 1.00 43.22 87 VAL A C 1
ATOM 696 O O . VAL A 1 87 ? -24.569 -25.475 -7.054 1.00 43.22 87 VAL A O 1
ATOM 699 N N . PRO A 1 88 ? -25.858 -26.998 -8.087 1.00 38.19 88 PRO A N 1
ATOM 700 C CA . PRO A 1 88 ? -24.778 -27.479 -8.932 1.00 38.19 88 PRO A CA 1
ATOM 701 C C . PRO A 1 88 ? -24.566 -26.475 -10.070 1.00 38.19 88 PRO A C 1
ATOM 703 O O . PRO A 1 88 ? -25.464 -26.239 -10.875 1.00 38.19 88 PRO A O 1
ATOM 706 N N . VAL A 1 89 ? -23.375 -25.882 -10.137 1.00 45.94 89 VAL A N 1
ATOM 707 C CA . VAL A 1 89 ? -22.910 -25.205 -11.351 1.00 45.94 89 VAL A CA 1
ATOM 708 C C . VAL A 1 89 ? -22.569 -26.292 -12.363 1.00 45.94 89 VAL A C 1
ATOM 710 O O . VAL A 1 89 ? -21.612 -27.042 -12.185 1.00 45.94 89 VAL A O 1
ATOM 713 N N . ALA A 1 90 ? -23.383 -26.391 -13.408 1.00 39.34 90 ALA A N 1
ATOM 714 C CA . ALA A 1 90 ? -22.983 -27.017 -14.653 1.00 39.34 90 ALA A CA 1
ATOM 715 C C . ALA A 1 90 ? -22.259 -25.955 -15.493 1.00 39.34 90 ALA A C 1
ATOM 717 O O . ALA A 1 90 ? -22.851 -24.941 -15.852 1.00 39.34 90 ALA A O 1
ATOM 718 N N . ALA A 1 91 ? -20.989 -26.197 -15.794 1.00 38.06 91 ALA A N 1
ATOM 719 C CA . ALA A 1 91 ? -20.293 -25.623 -16.943 1.00 38.06 91 ALA A CA 1
ATOM 720 C C . ALA A 1 91 ? -19.832 -26.820 -17.796 1.00 38.06 91 ALA A C 1
ATOM 722 O O . ALA A 1 91 ? -19.500 -27.862 -17.217 1.00 38.06 91 ALA A O 1
ATOM 723 N N . PRO A 1 92 ? -19.863 -26.729 -19.138 1.00 46.03 92 PRO A N 1
ATOM 724 C CA . PRO A 1 92 ? -18.778 -25.998 -19.790 1.00 46.03 92 PRO A CA 1
ATOM 725 C C . PRO A 1 92 ? -19.171 -25.238 -21.072 1.00 46.03 92 PRO A C 1
ATOM 727 O O . PRO A 1 92 ? -19.802 -25.797 -21.967 1.00 46.03 92 PRO A O 1
ATOM 730 N N . PHE A 1 93 ? -18.684 -24.002 -21.177 1.00 47.66 93 PHE A N 1
ATOM 731 C CA . PHE A 1 93 ? -18.040 -23.461 -22.377 1.00 47.66 93 PHE A CA 1
ATOM 732 C C . PHE A 1 93 ? -16.785 -22.724 -21.915 1.00 47.66 93 PHE A C 1
ATOM 734 O O . PHE A 1 93 ? -16.864 -22.103 -20.828 1.00 47.66 93 PHE A O 1
#